Protein AF-A0AAV8ZN67-F1 (afdb_monomer_lite)

Radius of gyration: 21.42 Å; chains: 1; bounding box: 35×60×56 Å

InterPro domains:
  IPR011335 Restriction endonuclease type II-like [SSF52980] (14-89)
  IPR011604 PD-(D/E)XK endonuclease-like domain superfamily [G3DSA:3.90.320.10] (1-101)
  IPR019080 YqaJ viral recombinase [PF09588] (22-91)

Structure (mmCIF, N/CA/C/O backbone):
data_AF-A0AAV8ZN67-F1
#
_entry.id   AF-A0AAV8ZN67-F1
#
loop_
_atom_site.group_PDB
_atom_site.id
_atom_site.type_symbol
_atom_site.label_atom_id
_atom_site.label_alt_id
_atom_site.label_comp_id
_atom_site.label_asym_id
_atom_site.label_entity_id
_atom_site.label_seq_id
_atom_site.pdbx_PDB_ins_code
_atom_site.Cartn_x
_atom_site.Cartn_y
_atom_site.Cartn_z
_atom_site.occupancy
_atom_site.B_iso_or_equiv
_atom_site.auth_seq_id
_atom_site.auth_comp_id
_atom_site.auth_asym_id
_atom_site.auth_atom_id
_atom_site.pdbx_PDB_model_num
ATOM 1 N N . MET A 1 1 ? 12.872 -39.852 -42.719 1.00 39.50 1 MET A N 1
ATOM 2 C CA . MET A 1 1 ? 12.137 -38.671 -42.219 1.00 39.50 1 MET A CA 1
ATOM 3 C C . MET A 1 1 ? 12.391 -38.577 -40.727 1.00 39.50 1 MET A C 1
ATOM 5 O O . MET A 1 1 ? 11.865 -39.378 -39.969 1.00 39.50 1 MET A O 1
ATOM 9 N N . THR A 1 2 ? 13.321 -37.718 -40.325 1.00 38.44 2 THR A N 1
ATOM 10 C CA . THR A 1 2 ? 13.743 -37.551 -38.933 1.00 38.44 2 THR A CA 1
ATOM 11 C C . THR A 1 2 ? 12.796 -36.576 -38.234 1.00 38.44 2 THR A C 1
ATOM 13 O O . THR A 1 2 ? 12.615 -35.449 -38.687 1.00 38.44 2 THR A O 1
ATOM 16 N N . ASN A 1 3 ? 12.159 -37.036 -37.152 1.00 45.09 3 ASN A N 1
ATOM 17 C CA . ASN A 1 3 ? 11.260 -36.249 -36.307 1.00 45.09 3 ASN A CA 1
ATOM 18 C C . ASN A 1 3 ? 11.986 -35.011 -35.758 1.00 45.09 3 ASN A C 1
ATOM 20 O O . ASN A 1 3 ? 12.746 -35.098 -34.797 1.00 45.09 3 ASN A O 1
ATOM 24 N N . SER A 1 4 ? 11.731 -33.849 -36.357 1.00 42.38 4 SER A N 1
ATOM 25 C CA . SER A 1 4 ? 12.296 -32.555 -35.958 1.00 42.38 4 SER A CA 1
ATOM 26 C C . SER A 1 4 ? 11.421 -31.843 -34.914 1.00 42.38 4 SER A C 1
ATOM 28 O O . SER A 1 4 ? 11.168 -30.647 -35.029 1.00 42.38 4 SER A O 1
ATOM 30 N N . ALA A 1 5 ? 10.921 -32.574 -33.913 1.00 47.16 5 ALA A N 1
ATOM 31 C CA . ALA A 1 5 ? 10.054 -32.020 -32.862 1.00 47.16 5 ALA A CA 1
ATOM 32 C C . ALA A 1 5 ? 10.596 -32.221 -31.432 1.00 47.16 5 ALA A C 1
ATOM 34 O O . ALA A 1 5 ? 10.021 -31.716 -30.475 1.00 47.16 5 ALA A O 1
ATOM 35 N N . THR A 1 6 ? 11.724 -32.914 -31.261 1.00 48.31 6 THR A N 1
ATOM 36 C CA . THR A 1 6 ? 12.231 -33.350 -29.945 1.00 48.31 6 THR A CA 1
ATOM 37 C C . THR A 1 6 ? 13.218 -32.388 -29.272 1.00 48.31 6 THR A C 1
ATOM 39 O O . THR A 1 6 ? 13.779 -32.727 -28.237 1.00 48.31 6 THR A O 1
ATOM 42 N N . ARG A 1 7 ? 13.448 -31.184 -29.821 1.00 47.03 7 ARG A N 1
ATOM 43 C CA . ARG A 1 7 ? 14.350 -30.165 -29.231 1.00 47.03 7 ARG A CA 1
ATOM 44 C C . ARG A 1 7 ? 13.626 -28.879 -28.813 1.00 47.03 7 ARG A C 1
ATOM 46 O O . ARG A 1 7 ? 14.209 -27.802 -28.887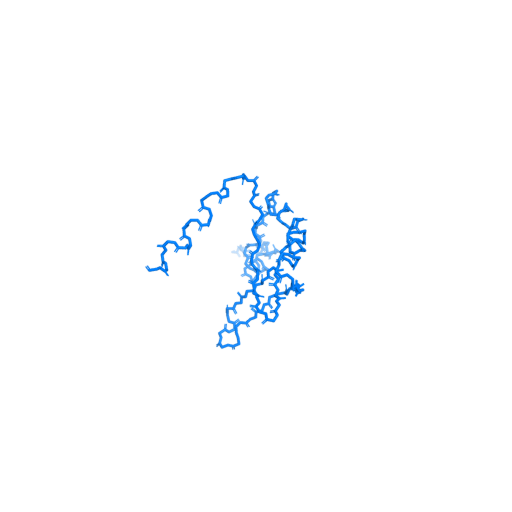 1.00 47.03 7 ARG A O 1
ATOM 53 N N . CYS A 1 8 ? 12.366 -28.967 -28.387 1.00 51.84 8 CYS A N 1
ATOM 54 C CA . CYS A 1 8 ? 11.712 -27.839 -27.725 1.00 51.84 8 CYS A CA 1
ATOM 55 C C . CYS A 1 8 ? 12.029 -27.901 -26.224 1.00 51.84 8 CYS A C 1
ATOM 57 O O . CYS A 1 8 ? 11.512 -28.759 -25.515 1.00 51.84 8 CYS A O 1
ATOM 59 N N . SER A 1 9 ? 12.918 -27.024 -25.752 1.00 57.47 9 SER A N 1
ATOM 60 C CA . SER A 1 9 ? 13.121 -26.802 -24.318 1.00 57.47 9 SER A CA 1
ATOM 61 C C . SER A 1 9 ? 11.911 -26.037 -23.789 1.00 57.47 9 SER A C 1
ATOM 63 O O . SER A 1 9 ? 11.865 -24.814 -23.868 1.00 57.47 9 SER A O 1
ATOM 65 N N . THR A 1 10 ? 10.898 -26.758 -23.314 1.00 56.22 10 THR A N 1
ATOM 66 C CA . THR A 1 10 ? 9.662 -26.191 -22.747 1.00 56.22 10 THR A CA 1
ATOM 67 C C . THR A 1 10 ? 9.809 -25.765 -21.285 1.00 56.22 10 THR A C 1
ATOM 69 O O . THR A 1 10 ? 8.813 -25.454 -20.631 1.00 56.22 10 THR A O 1
ATOM 72 N N . GLU A 1 11 ? 11.023 -25.771 -20.735 1.00 57.88 11 GLU A N 1
ATOM 73 C CA . GLU A 1 11 ? 11.240 -25.328 -19.362 1.00 57.88 11 GLU A CA 1
ATOM 74 C C . GLU A 1 11 ? 10.964 -23.826 -19.253 1.00 57.88 11 GLU A C 1
ATOM 76 O O . GLU A 1 11 ? 11.615 -23.006 -19.891 1.00 57.88 11 GLU A O 1
ATOM 81 N N . GLY A 1 12 ? 9.939 -23.475 -18.478 1.00 63.00 12 GLY A N 1
ATOM 82 C CA . GLY A 1 12 ? 9.547 -22.092 -18.210 1.00 63.00 12 GLY A CA 1
ATOM 83 C C . GLY A 1 12 ? 8.418 -21.555 -19.090 1.00 63.00 12 GLY A C 1
ATOM 84 O O . GLY A 1 12 ? 7.579 -20.835 -18.568 1.00 63.00 12 GLY A O 1
ATOM 85 N N . VAL A 1 13 ? 8.286 -21.961 -20.360 1.00 70.94 13 VAL A N 1
ATOM 86 C CA . VAL A 1 13 ? 7.321 -21.323 -21.292 1.00 70.94 13 VAL A CA 1
ATOM 87 C C . VAL A 1 13 ? 5.853 -21.513 -20.899 1.00 70.94 13 VAL A C 1
ATOM 89 O O . VAL A 1 13 ? 5.056 -20.585 -21.021 1.00 70.94 13 VAL A O 1
ATOM 92 N N . LEU A 1 14 ? 5.477 -22.694 -20.392 1.00 72.81 14 LEU A N 1
ATOM 93 C CA . LEU A 1 14 ? 4.112 -22.944 -19.912 1.00 72.81 14 LEU A CA 1
ATOM 94 C C . LEU A 1 14 ? 3.837 -22.167 -18.621 1.00 72.81 14 LEU A C 1
ATOM 96 O O . LEU A 1 14 ? 2.761 -21.605 -18.453 1.00 72.81 14 LEU A O 1
ATOM 100 N N . VAL A 1 15 ? 4.829 -22.109 -17.732 1.00 71.75 15 VAL A N 1
ATOM 101 C CA . VAL A 1 15 ? 4.754 -21.369 -16.470 1.00 71.75 15 VAL A CA 1
ATOM 102 C C . VAL A 1 15 ? 4.606 -19.873 -16.763 1.00 71.75 15 VAL A C 1
ATOM 104 O O . VAL A 1 15 ? 3.659 -19.260 -16.291 1.00 71.75 15 VAL A O 1
ATOM 107 N N . GLU A 1 16 ? 5.441 -19.296 -17.623 1.00 72.25 16 GLU A N 1
ATOM 108 C CA . GLU A 1 16 ? 5.346 -17.894 -18.055 1.00 72.25 16 GLU A CA 1
ATOM 109 C C . GLU A 1 16 ? 4.039 -17.587 -18.799 1.00 72.25 16 GLU A C 1
ATOM 111 O O . GLU A 1 16 ? 3.480 -16.505 -18.642 1.00 72.25 16 GLU A O 1
ATOM 116 N N . SER A 1 17 ? 3.506 -18.537 -19.574 1.00 72.56 17 SER A N 1
ATOM 117 C CA . SER A 1 17 ? 2.215 -18.369 -20.260 1.00 72.56 17 SER A CA 1
ATOM 118 C C . SER A 1 17 ? 1.028 -18.382 -19.290 1.00 72.56 17 SER A C 1
ATOM 120 O O . SER A 1 17 ? 0.067 -17.644 -19.491 1.00 72.56 17 SER A O 1
ATOM 122 N N . ILE A 1 18 ? 1.087 -19.205 -18.236 1.00 74.88 18 ILE A N 1
ATOM 123 C CA . ILE A 1 18 ? 0.024 -19.327 -17.224 1.00 74.88 18 ILE A CA 1
ATOM 124 C C . ILE A 1 18 ? 0.085 -18.179 -16.211 1.00 74.88 18 ILE A C 1
ATOM 126 O O . ILE A 1 18 ? -0.947 -17.608 -15.865 1.00 74.88 18 ILE A O 1
ATOM 130 N N . PHE A 1 19 ? 1.278 -17.835 -15.728 1.00 71.19 19 PHE A N 1
ATOM 131 C CA . PHE A 1 19 ? 1.474 -16.787 -14.723 1.00 71.19 19 PHE A CA 1
ATOM 132 C C . PHE A 1 19 ? 1.601 -15.380 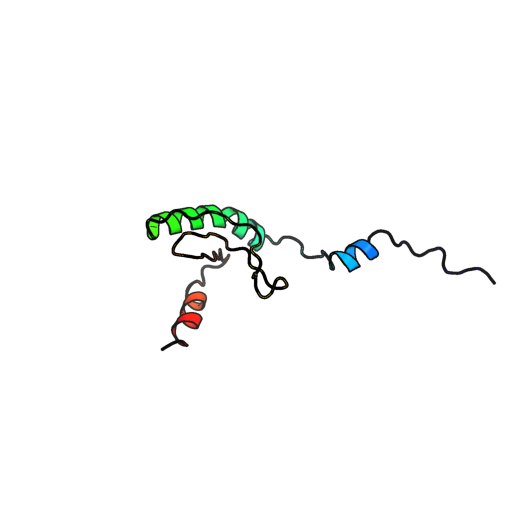-15.335 1.00 71.19 19 PHE A C 1
ATOM 134 O O . PHE A 1 19 ? 1.590 -14.394 -14.599 1.00 71.19 19 PHE A O 1
ATOM 141 N N . GLY A 1 20 ? 1.671 -15.283 -16.668 1.00 67.31 20 GLY A N 1
ATOM 142 C CA . GLY A 1 20 ? 1.979 -14.056 -17.400 1.00 67.31 20 GLY A CA 1
ATOM 143 C C . GLY A 1 20 ? 3.483 -13.766 -17.396 1.00 67.31 20 GLY A C 1
ATOM 144 O O . GLY A 1 20 ? 4.186 -14.124 -16.454 1.00 67.31 20 GLY A O 1
ATOM 145 N N . ALA A 1 21 ? 3.992 -13.116 -18.450 1.00 58.69 21 ALA A N 1
ATOM 146 C CA . ALA A 1 21 ? 5.409 -12.774 -18.578 1.00 58.69 21 ALA A CA 1
ATOM 147 C C . ALA A 1 21 ? 5.892 -11.986 -17.342 1.00 58.69 21 ALA A C 1
ATOM 149 O O . ALA A 1 21 ? 5.593 -10.804 -17.172 1.00 58.69 21 ALA A O 1
ATOM 150 N N . THR A 1 22 ? 6.649 -12.645 -16.467 1.00 59.31 22 THR A N 1
ATOM 151 C CA . THR A 1 22 ? 7.082 -12.157 -15.146 1.00 59.31 22 THR A CA 1
ATOM 152 C C . THR A 1 22 ? 8.204 -11.112 -15.210 1.00 59.31 22 THR A C 1
ATOM 154 O O . THR A 1 22 ? 8.942 -10.920 -14.247 1.00 59.31 22 THR A O 1
ATOM 157 N N . SER A 1 23 ? 8.383 -10.410 -16.330 1.00 61.91 23 SER A N 1
ATOM 158 C CA . SER A 1 23 ? 9.599 -9.636 -16.610 1.00 61.91 23 SER A CA 1
ATOM 159 C C . SER A 1 23 ? 9.639 -8.233 -15.982 1.00 61.91 23 SER A C 1
ATOM 161 O O . SER A 1 23 ? 10.326 -7.349 -16.497 1.00 61.91 23 SER A O 1
ATOM 163 N N . MET A 1 24 ? 8.919 -7.980 -14.886 1.00 67.75 24 MET A N 1
ATOM 164 C CA . MET A 1 24 ? 9.017 -6.697 -14.183 1.00 67.75 24 MET A CA 1
ATOM 165 C C . MET A 1 24 ? 10.126 -6.750 -13.134 1.00 67.75 24 MET A C 1
ATOM 167 O O . MET A 1 24 ? 9.917 -7.151 -11.992 1.00 67.75 24 MET A O 1
ATOM 171 N N . THR A 1 25 ? 11.323 -6.312 -13.518 1.00 80.81 25 THR A N 1
ATOM 172 C CA . THR A 1 25 ? 12.428 -6.119 -12.572 1.00 80.81 25 THR A CA 1
ATOM 173 C C . THR A 1 25 ? 12.111 -4.974 -11.613 1.00 80.81 25 THR A C 1
ATOM 175 O O . THR A 1 25 ? 11.766 -3.873 -12.053 1.00 80.81 25 THR A O 1
ATOM 178 N N . GLU A 1 26 ? 12.269 -5.205 -10.308 1.00 86.19 26 GLU A N 1
ATOM 179 C CA . GLU A 1 26 ? 12.107 -4.165 -9.290 1.00 86.19 26 GLU A CA 1
ATOM 180 C C . GLU A 1 26 ? 13.023 -2.967 -9.587 1.00 86.19 26 GLU A C 1
ATOM 182 O O . GLU A 1 26 ? 14.244 -3.096 -9.691 1.00 86.19 26 GLU A O 1
ATOM 187 N N . THR A 1 27 ? 12.437 -1.775 -9.695 1.00 92.50 27 THR A N 1
ATOM 188 C CA . THR A 1 27 ? 13.204 -0.536 -9.872 1.00 92.50 27 THR A CA 1
ATOM 189 C C . THR A 1 27 ? 13.593 0.078 -8.525 1.00 92.50 27 THR A C 1
ATOM 191 O O . THR A 1 27 ? 12.940 -0.132 -7.500 1.00 92.50 27 THR A O 1
ATOM 194 N N . SER A 1 28 ? 14.615 0.938 -8.517 1.00 93.31 28 SER A N 1
ATOM 195 C CA . SER A 1 28 ? 15.007 1.698 -7.319 1.00 93.31 28 SER A CA 1
ATOM 196 C C . SER A 1 28 ? 13.870 2.567 -6.757 1.00 93.31 28 SER A C 1
ATOM 198 O O . SER A 1 28 ? 13.760 2.741 -5.542 1.00 93.31 28 SER A O 1
ATOM 200 N N . ALA A 1 29 ? 12.988 3.076 -7.625 1.00 91.81 29 ALA A N 1
ATOM 201 C CA . ALA A 1 29 ? 11.803 3.830 -7.229 1.00 91.81 29 ALA A CA 1
ATOM 202 C C . ALA A 1 29 ? 10.780 2.954 -6.488 1.00 91.81 29 ALA A C 1
ATOM 204 O O . ALA A 1 29 ? 10.249 3.391 -5.466 1.00 91.81 29 ALA A O 1
ATOM 205 N N . MET A 1 30 ? 10.549 1.723 -6.959 1.00 93.31 30 MET A N 1
ATOM 206 C CA . MET A 1 30 ? 9.651 0.754 -6.315 1.00 93.31 30 MET A CA 1
ATOM 207 C C . MET A 1 30 ? 10.174 0.349 -4.938 1.00 93.31 30 MET A C 1
ATOM 209 O O . MET A 1 30 ? 9.459 0.505 -3.950 1.00 93.31 30 MET A O 1
ATOM 213 N N . ARG A 1 31 ? 11.453 -0.045 -4.849 1.00 94.38 31 ARG A N 1
ATOM 214 C CA . ARG A 1 31 ? 12.099 -0.396 -3.573 1.00 94.38 31 ARG A CA 1
ATOM 215 C C . ARG A 1 31 ? 12.011 0.746 -2.564 1.00 94.38 31 ARG A C 1
ATOM 217 O O . ARG A 1 31 ? 11.692 0.541 -1.394 1.00 94.38 31 ARG A O 1
ATOM 224 N N . ARG A 1 32 ? 12.261 1.980 -3.013 1.00 95.00 32 ARG A N 1
ATOM 225 C CA . ARG A 1 32 ? 12.105 3.168 -2.166 1.00 95.00 32 ARG A CA 1
ATOM 226 C C . ARG A 1 32 ? 10.655 3.365 -1.720 1.00 95.00 32 ARG A C 1
ATOM 228 O O . ARG A 1 32 ? 10.448 3.735 -0.568 1.00 95.00 32 ARG A O 1
ATOM 235 N N . GLY A 1 33 ? 9.685 3.162 -2.611 1.00 94.94 33 GLY A N 1
ATOM 236 C CA . GLY A 1 33 ? 8.260 3.216 -2.283 1.00 94.94 33 GLY A CA 1
ATOM 237 C C . GLY A 1 33 ? 7.913 2.269 -1.142 1.00 94.94 33 GLY A C 1
ATOM 238 O O . GLY A 1 33 ? 7.482 2.738 -0.092 1.00 94.94 33 GLY A O 1
ATOM 239 N N . LEU A 1 34 ? 8.257 0.989 -1.299 1.00 93.94 34 LEU A N 1
ATOM 240 C CA . LEU A 1 34 ? 8.042 -0.057 -0.294 1.00 93.94 34 LEU A CA 1
ATOM 241 C C . LEU A 1 34 ? 8.646 0.307 1.074 1.00 93.94 34 LEU A C 1
ATOM 243 O O . LEU A 1 34 ? 7.989 0.185 2.104 1.00 93.94 34 LEU A O 1
ATOM 247 N N . MET A 1 35 ? 9.880 0.827 1.105 1.00 94.81 35 MET A N 1
ATOM 248 C CA . MET A 1 35 ? 10.535 1.229 2.361 1.00 94.81 35 MET A CA 1
ATOM 249 C C . MET A 1 35 ? 9.871 2.426 3.062 1.00 94.81 35 MET A C 1
ATOM 251 O O . MET A 1 35 ? 10.010 2.591 4.279 1.00 94.81 35 MET A O 1
ATOM 255 N N . LEU A 1 36 ? 9.229 3.322 2.308 1.00 95.88 36 LEU A N 1
ATOM 256 C CA . LEU A 1 36 ? 8.667 4.567 2.840 1.00 95.88 36 LEU A CA 1
ATOM 257 C C . LEU A 1 36 ? 7.179 4.472 3.152 1.00 95.88 36 LEU A C 1
ATOM 259 O O . LEU A 1 36 ? 6.715 5.203 4.029 1.00 95.88 36 LEU A O 1
ATOM 263 N N . GLU A 1 37 ? 6.456 3.588 2.478 1.00 95.25 37 GLU A N 1
ATOM 264 C CA . GLU A 1 37 ? 5.009 3.434 2.590 1.00 95.25 37 GLU A CA 1
ATOM 265 C C . GLU A 1 37 ? 4.556 3.289 4.045 1.00 95.25 37 GLU A C 1
ATOM 267 O O . GLU A 1 37 ? 3.717 4.054 4.516 1.00 95.25 37 GLU A O 1
ATOM 272 N N . GLU A 1 38 ? 5.207 2.417 4.820 1.00 93.75 38 GLU A N 1
ATOM 273 C CA . GLU A 1 38 ? 4.853 2.215 6.227 1.00 93.75 38 GLU A CA 1
ATOM 274 C C . GLU A 1 38 ? 5.062 3.472 7.085 1.00 93.75 38 GLU A C 1
ATOM 276 O O . GLU A 1 38 ? 4.267 3.776 7.982 1.00 93.75 38 GLU A O 1
ATOM 281 N N . LYS A 1 39 ? 6.129 4.230 6.813 1.00 95.50 39 LYS A N 1
ATOM 282 C CA . LYS A 1 39 ? 6.404 5.485 7.525 1.00 95.50 39 LYS A CA 1
ATOM 283 C C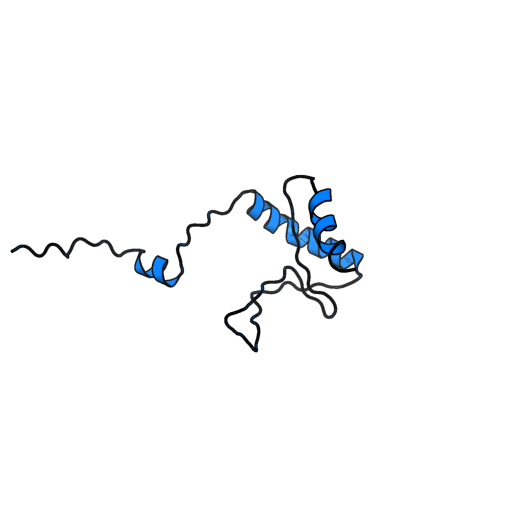 . LYS A 1 39 ? 5.339 6.525 7.190 1.00 95.50 39 LYS A C 1
ATOM 285 O O . LYS A 1 39 ? 4.854 7.208 8.092 1.00 95.50 39 LYS A O 1
ATOM 290 N N . VAL A 1 40 ? 4.951 6.623 5.918 1.00 95.88 40 VAL A N 1
ATOM 291 C CA . VAL A 1 40 ? 3.894 7.536 5.470 1.00 95.88 40 VAL A CA 1
ATOM 292 C C . VAL A 1 40 ? 2.549 7.139 6.072 1.00 95.88 40 VAL A C 1
ATOM 294 O O . VAL A 1 40 ? 1.866 8.009 6.607 1.00 95.88 40 VAL A O 1
ATOM 297 N N . LEU A 1 41 ? 2.202 5.850 6.092 1.00 95.31 41 LEU A N 1
ATOM 298 C CA . LEU A 1 41 ? 0.939 5.370 6.656 1.00 95.31 41 LEU A CA 1
ATOM 299 C C . LEU A 1 41 ? 0.807 5.730 8.143 1.00 95.31 41 LEU A C 1
ATOM 301 O O . LEU A 1 41 ? -0.240 6.206 8.578 1.00 95.31 41 LEU A O 1
ATOM 305 N N . LYS A 1 42 ? 1.896 5.601 8.913 1.00 95.25 42 LYS A N 1
ATOM 306 C CA . LYS A 1 42 ? 1.954 6.035 10.322 1.00 95.25 42 LYS A CA 1
ATOM 307 C C . LYS A 1 42 ? 1.741 7.546 10.475 1.00 95.25 42 LYS A C 1
ATOM 309 O O . LYS A 1 42 ? 1.035 7.974 11.387 1.00 95.25 42 LYS A O 1
ATOM 314 N N . ILE A 1 43 ? 2.333 8.361 9.600 1.00 96.56 43 ILE A N 1
ATOM 315 C CA . ILE A 1 43 ? 2.163 9.826 9.612 1.00 96.56 43 ILE A CA 1
ATOM 316 C C . ILE A 1 43 ? 0.719 10.209 9.263 1.00 96.56 43 ILE A C 1
ATOM 318 O O . ILE A 1 43 ? 0.126 11.043 9.947 1.00 96.56 43 ILE A O 1
ATOM 322 N N . VAL A 1 44 ? 0.140 9.582 8.237 1.00 94.69 44 VAL A N 1
ATOM 323 C CA . VAL A 1 44 ? -1.260 9.784 7.837 1.00 94.69 44 VAL A CA 1
ATOM 324 C C . VAL A 1 44 ? -2.197 9.378 8.976 1.00 94.69 44 VAL A C 1
ATOM 326 O O . VAL A 1 44 ? -3.077 10.155 9.335 1.00 94.69 44 VAL A O 1
ATOM 329 N N . GLY A 1 45 ? -1.958 8.234 9.623 1.00 95.62 45 GLY A N 1
ATOM 330 C CA . GLY A 1 45 ? -2.733 7.793 10.786 1.00 95.62 45 GLY A CA 1
ATOM 331 C C . GLY A 1 45 ? -2.757 8.820 11.916 1.00 95.62 45 GLY A C 1
ATOM 332 O O . GLY A 1 45 ? -3.826 9.185 12.400 1.00 95.62 45 GLY A O 1
ATOM 333 N N . LYS A 1 46 ? -1.593 9.382 12.267 1.00 96.19 46 LYS A N 1
ATOM 334 C CA . LYS A 1 46 ? -1.504 10.471 13.256 1.00 96.19 46 LYS A CA 1
ATOM 335 C C . LYS A 1 46 ? -2.263 11.723 12.809 1.00 96.19 46 LYS A C 1
ATOM 337 O O . LYS A 1 46 ? -2.995 12.301 13.604 1.00 96.19 46 LYS A O 1
ATOM 342 N N . LYS A 1 47 ? -2.117 12.130 11.543 1.00 95.19 47 LYS A N 1
ATOM 343 C CA . LYS A 1 47 ? -2.761 13.337 10.995 1.00 95.19 47 LYS A CA 1
ATOM 344 C C . LYS A 1 47 ? -4.290 13.265 11.033 1.00 95.19 47 LYS A C 1
ATOM 346 O O . LYS A 1 47 ? -4.929 14.275 11.303 1.00 95.19 47 LYS A O 1
ATOM 351 N N . TYR A 1 48 ? -4.862 12.097 10.756 1.00 93.19 48 TYR A N 1
ATOM 352 C CA . TYR A 1 48 ? -6.314 11.891 10.726 1.00 93.19 48 TYR A CA 1
ATOM 353 C C . TYR A 1 48 ? -6.855 11.246 12.008 1.00 93.19 48 TYR A C 1
ATOM 355 O O . TYR A 1 48 ? -8.002 10.800 12.021 1.00 93.19 48 TYR A O 1
ATOM 363 N N . ASN A 1 49 ? -6.035 11.170 13.065 1.00 95.12 49 ASN A N 1
ATOM 364 C CA . ASN A 1 49 ? -6.349 10.499 14.328 1.00 95.12 49 ASN A CA 1
ATOM 365 C C . ASN A 1 49 ? -7.052 9.143 14.117 1.00 95.12 49 ASN A C 1
ATOM 367 O O . ASN A 1 49 ? -8.109 8.866 14.679 1.00 95.12 49 ASN A O 1
ATOM 371 N N . THR A 1 50 ? -6.504 8.338 13.207 1.00 95.38 50 THR A N 1
ATOM 372 C CA . THR A 1 50 ? -7.104 7.088 12.735 1.00 95.38 50 THR A CA 1
ATOM 373 C C . THR A 1 50 ? -6.044 5.998 12.687 1.00 95.38 50 THR A C 1
ATOM 375 O O . THR A 1 50 ? -4.910 6.225 12.260 1.00 95.38 50 THR A O 1
ATOM 378 N N . MET A 1 51 ? -6.420 4.787 13.090 1.00 95.31 51 MET A N 1
ATOM 379 C CA . MET A 1 51 ? -5.579 3.607 12.928 1.00 95.31 51 MET A CA 1
ATOM 380 C C . MET A 1 51 ? -5.864 2.947 11.577 1.00 95.31 51 MET A C 1
ATOM 382 O O . MET A 1 51 ? -6.984 2.511 11.314 1.00 95.31 51 MET A O 1
ATOM 386 N N . PHE A 1 52 ? -4.837 2.854 10.735 1.00 96.56 52 PHE A N 1
ATOM 387 C CA . PHE A 1 52 ? -4.900 2.148 9.459 1.00 96.56 52 PHE A CA 1
ATOM 388 C C . PHE A 1 52 ? -4.348 0.731 9.595 1.00 96.56 52 PHE A C 1
ATOM 390 O O . PHE A 1 52 ? -3.287 0.524 10.186 1.00 96.56 52 PHE A O 1
ATOM 397 N N . LYS A 1 53 ? -5.056 -0.237 9.017 1.00 95.38 53 LYS A N 1
ATOM 398 C CA . LYS A 1 53 ? -4.609 -1.623 8.863 1.00 95.38 53 LYS A CA 1
ATOM 399 C C . LYS A 1 53 ? -4.069 -1.815 7.448 1.00 95.38 53 LYS A C 1
ATOM 401 O O . LYS A 1 53 ? -4.656 -1.296 6.502 1.00 95.38 53 LYS A O 1
ATOM 406 N N . LYS A 1 54 ? -2.973 -2.565 7.307 1.00 93.44 54 LYS A N 1
ATOM 407 C CA . LYS A 1 54 ? -2.518 -3.047 5.995 1.00 93.44 54 LYS A CA 1
ATOM 408 C C . LYS A 1 54 ? -3.506 -4.099 5.477 1.00 93.44 54 LYS A C 1
ATOM 410 O O . LYS A 1 54 ? -4.093 -4.832 6.276 1.00 93.44 54 LYS A O 1
ATOM 415 N N . SER A 1 55 ? -3.658 -4.184 4.162 1.00 91.25 55 SER A N 1
ATOM 416 C CA . SER A 1 55 ? -4.480 -5.193 3.487 1.00 91.25 55 SER A CA 1
ATOM 417 C C . SER A 1 55 ? -3.690 -5.924 2.406 1.00 91.25 55 SER A C 1
ATOM 419 O O . SER A 1 55 ? -2.712 -5.401 1.883 1.00 91.25 55 SER A O 1
ATOM 421 N N . GLY A 1 56 ? -4.121 -7.145 2.087 1.00 93.44 56 GLY A N 1
ATOM 422 C CA . GLY A 1 56 ? -3.726 -7.826 0.854 1.00 93.44 56 GLY A CA 1
ATOM 423 C C . GLY A 1 56 ? -4.639 -7.432 -0.309 1.00 93.44 56 GLY A C 1
ATOM 424 O O . GLY A 1 56 ? -5.289 -6.387 -0.274 1.00 93.44 56 GLY A O 1
ATOM 425 N N . LEU A 1 57 ? -4.738 -8.307 -1.309 1.00 95.88 57 LEU A N 1
ATOM 426 C CA . LEU A 1 57 ? -5.697 -8.150 -2.398 1.00 95.88 57 LEU A CA 1
ATOM 427 C C . LEU A 1 57 ? -7.132 -8.325 -1.881 1.00 95.88 57 LEU A C 1
ATOM 429 O O . LEU A 1 57 ? -7.483 -9.363 -1.319 1.00 95.88 57 LEU A O 1
ATOM 433 N N . ILE A 1 58 ? -7.966 -7.316 -2.105 1.00 95.19 58 ILE A N 1
ATOM 434 C CA . ILE A 1 58 ? -9.401 -7.328 -1.823 1.00 95.19 58 ILE A CA 1
ATOM 435 C C . ILE A 1 58 ? -10.135 -7.417 -3.158 1.00 95.19 58 ILE A C 1
ATOM 437 O O . ILE A 1 58 ? -9.969 -6.554 -4.019 1.00 95.19 58 ILE A O 1
ATOM 441 N N . LEU A 1 59 ? -10.958 -8.451 -3.324 1.00 96.88 59 LEU A N 1
ATOM 442 C CA . LEU A 1 59 ? -11.761 -8.653 -4.530 1.00 96.88 59 LEU A CA 1
ATOM 443 C C . LEU A 1 59 ? -13.101 -7.917 -4.436 1.00 96.88 59 LEU A C 1
ATOM 445 O O . LEU A 1 59 ? -13.723 -7.853 -3.371 1.00 96.88 59 LEU A O 1
ATOM 449 N N . CYS A 1 60 ? -13.577 -7.404 -5.568 1.00 95.69 6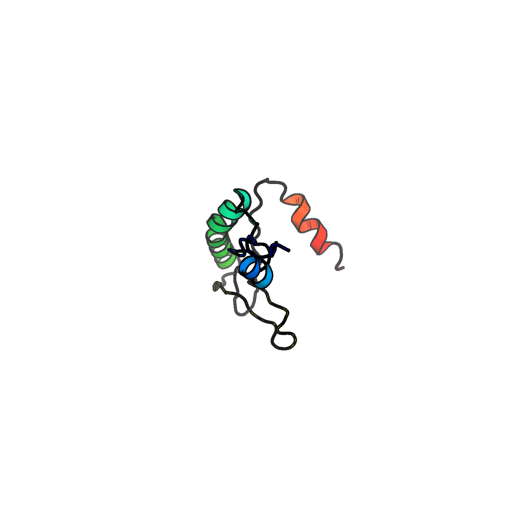0 CYS A N 1
ATOM 450 C CA . CYS A 1 60 ? -14.951 -6.939 -5.692 1.00 95.69 60 CYS A CA 1
ATOM 451 C C . CYS A 1 60 ? -15.882 -8.157 -5.683 1.00 95.69 60 CYS A C 1
ATOM 453 O O . CYS A 1 60 ? -15.796 -9.012 -6.559 1.00 95.69 60 CYS A O 1
ATOM 455 N N . LYS A 1 61 ? -16.784 -8.248 -4.699 1.00 95.38 61 LYS A N 1
ATOM 456 C CA . LYS A 1 61 ? -17.683 -9.409 -4.565 1.00 95.38 61 LYS A CA 1
ATOM 457 C C . LYS A 1 61 ? -18.585 -9.607 -5.784 1.00 95.38 61 LYS A C 1
ATOM 459 O O . LYS A 1 61 ? -18.873 -10.738 -6.147 1.00 95.38 61 LYS A O 1
ATOM 464 N N . GLU A 1 62 ? -19.026 -8.505 -6.380 1.00 97.50 62 GLU A N 1
ATOM 465 C CA . GLU A 1 62 ? -19.962 -8.495 -7.507 1.00 97.50 62 GLU A CA 1
ATOM 466 C C . GLU A 1 62 ? -19.255 -8.787 -8.839 1.00 97.50 62 GLU A C 1
ATOM 468 O O . GLU A 1 62 ? -19.814 -9.443 -9.712 1.00 97.50 62 GLU A O 1
ATOM 473 N N . TYR A 1 63 ? -17.982 -8.389 -8.951 1.00 95.94 63 TYR A N 1
ATOM 474 C CA . TYR A 1 63 ? -17.131 -8.641 -10.113 1.00 95.94 63 TYR A CA 1
ATOM 475 C C . TYR A 1 63 ? -15.765 -9.182 -9.663 1.00 95.94 63 TYR A C 1
ATOM 477 O O . TYR A 1 63 ? -14.800 -8.418 -9.613 1.00 95.94 63 TYR A O 1
ATOM 485 N N . PRO A 1 64 ? -15.638 -10.488 -9.352 1.00 93.12 64 PRO A N 1
ATOM 486 C CA . PRO A 1 64 ? -14.421 -11.057 -8.753 1.00 93.12 64 PRO A CA 1
ATOM 4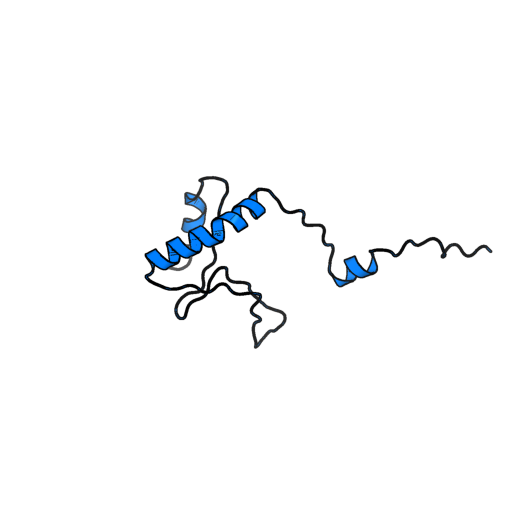87 C C . PRO A 1 64 ? -13.155 -10.952 -9.612 1.00 93.12 64 PRO A C 1
ATOM 489 O O . PRO A 1 64 ? -12.051 -11.120 -9.105 1.00 93.12 64 PRO A O 1
ATOM 492 N N . VAL A 1 65 ? -13.310 -10.653 -10.906 1.00 95.00 65 VAL A N 1
ATOM 493 C CA . VAL A 1 65 ? -12.205 -10.328 -11.823 1.00 95.00 65 VAL A CA 1
ATOM 494 C C . VAL A 1 65 ? -11.536 -8.986 -11.501 1.00 95.00 65 VAL A C 1
ATOM 496 O O . VAL A 1 65 ? -10.450 -8.705 -11.998 1.00 95.00 65 VAL A O 1
ATOM 499 N N . LEU A 1 66 ? -12.176 -8.151 -10.677 1.00 95.94 66 LEU A N 1
ATOM 500 C CA . LEU A 1 66 ? -11.658 -6.875 -10.206 1.00 95.94 66 LEU A CA 1
ATOM 501 C C . LEU A 1 66 ? -11.204 -6.997 -8.751 1.00 95.94 66 LEU A C 1
ATOM 503 O O . LEU A 1 66 ? -11.898 -7.558 -7.900 1.00 95.94 66 LEU A O 1
ATOM 507 N N . GLY A 1 67 ? -10.068 -6.383 -8.443 1.00 95.31 67 GLY A N 1
ATOM 508 C CA . GLY A 1 67 ? -9.569 -6.274 -7.082 1.00 95.31 67 GLY A CA 1
ATOM 509 C C . GLY A 1 67 ? -8.637 -5.085 -6.907 1.00 95.31 67 GLY A C 1
ATOM 510 O O . GLY A 1 67 ? -8.164 -4.493 -7.877 1.00 95.31 67 GLY A O 1
ATOM 511 N N . ALA A 1 68 ? -8.391 -4.731 -5.653 1.00 95.44 68 ALA A N 1
ATOM 512 C CA . ALA A 1 68 ? -7.453 -3.687 -5.272 1.00 95.44 68 ALA A CA 1
ATOM 513 C C . ALA A 1 68 ? -6.673 -4.114 -4.029 1.00 95.44 68 ALA A C 1
ATOM 515 O O . ALA A 1 68 ? -7.191 -4.847 -3.188 1.00 95.44 68 ALA A O 1
ATOM 516 N N . SER A 1 69 ? -5.455 -3.603 -3.891 1.00 96.00 69 SER A N 1
ATOM 517 C CA . SER A 1 69 ? -4.624 -3.785 -2.700 1.00 96.00 69 SER A CA 1
ATOM 518 C C . SER A 1 69 ? -4.355 -2.415 -2.084 1.00 96.00 69 SER A C 1
ATOM 520 O O . SER A 1 69 ? -3.348 -1.804 -2.427 1.00 96.00 69 SER A O 1
ATOM 522 N N . PRO A 1 70 ? -5.262 -1.878 -1.247 1.00 96.44 70 PRO A N 1
ATOM 523 C CA . PRO A 1 70 ? -5.030 -0.596 -0.595 1.00 96.44 70 PRO A CA 1
ATOM 524 C C . PRO A 1 70 ? -3.793 -0.629 0.304 1.00 96.44 70 PRO A C 1
ATOM 526 O O . PRO A 1 70 ? -3.597 -1.594 1.050 1.00 96.44 70 PRO A O 1
ATOM 529 N N . ASP A 1 71 ? -3.037 0.468 0.320 1.00 96.38 71 ASP A N 1
ATOM 530 C CA . ASP A 1 71 ? -1.870 0.618 1.202 1.00 96.38 71 ASP A CA 1
ATOM 531 C C . ASP A 1 71 ? -2.288 0.730 2.678 1.00 96.38 71 ASP A C 1
ATOM 533 O O . ASP A 1 71 ? -1.550 0.367 3.599 1.00 96.38 71 ASP A O 1
ATOM 537 N N . GLY A 1 72 ? -3.511 1.205 2.927 1.00 96.44 72 GLY A N 1
ATOM 538 C CA . GLY A 1 72 ? -4.131 1.135 4.240 1.00 96.44 72 GLY A CA 1
ATOM 539 C C . GLY A 1 72 ? -5.642 1.307 4.212 1.00 96.44 72 GLY A C 1
ATOM 540 O O . GLY A 1 72 ? -6.191 2.077 3.425 1.00 96.44 72 GLY A O 1
ATOM 541 N N . ILE A 1 73 ? -6.318 0.619 5.127 1.00 96.62 73 ILE A N 1
ATOM 542 C CA . ILE A 1 73 ? -7.765 0.700 5.313 1.00 96.62 73 ILE A CA 1
ATOM 543 C C . ILE A 1 73 ? -8.115 0.953 6.780 1.00 96.62 73 ILE A C 1
ATOM 545 O O . ILE A 1 73 ? -7.460 0.469 7.704 1.00 96.62 73 ILE A O 1
ATOM 549 N N . SER A 1 74 ? -9.156 1.742 6.992 1.00 95.19 74 SER A N 1
ATOM 550 C CA . SER A 1 74 ? -9.801 1.976 8.282 1.00 95.19 74 SER A CA 1
ATOM 551 C C . SER A 1 74 ? -11.315 1.929 8.086 1.00 95.19 74 SER A C 1
ATOM 553 O O . SER A 1 74 ? -11.792 1.785 6.964 1.00 95.19 74 SER A O 1
ATOM 555 N N . GLU A 1 75 ? -12.081 2.102 9.158 1.00 93.44 75 GLU A N 1
ATOM 556 C CA . GLU A 1 75 ? -13.546 2.158 9.076 1.00 93.44 75 GLU A CA 1
ATOM 557 C C . GLU A 1 75 ? -14.062 3.308 8.198 1.00 93.44 75 GLU A C 1
ATOM 559 O O . GLU A 1 75 ? -15.150 3.213 7.640 1.00 93.44 75 GLU A O 1
ATOM 564 N N . LYS A 1 76 ? -13.292 4.398 8.074 1.00 93.75 76 LYS A N 1
ATOM 565 C CA . LYS A 1 76 ? -13.729 5.631 7.396 1.00 93.75 76 LYS A CA 1
ATOM 566 C C . LYS A 1 76 ? -12.980 5.936 6.105 1.00 93.75 76 LYS A C 1
ATOM 568 O O . LYS A 1 76 ? -13.472 6.702 5.283 1.00 93.75 76 LYS A O 1
ATOM 573 N N . TYR A 1 77 ? -11.782 5.386 5.937 1.00 94.44 77 TYR A N 1
ATOM 574 C CA . TYR A 1 77 ? -10.866 5.791 4.876 1.00 94.44 77 TYR A CA 1
ATOM 575 C C . TYR A 1 77 ? -10.167 4.594 4.241 1.00 94.44 77 TYR A C 1
ATOM 577 O O . TYR A 1 77 ? -9.722 3.681 4.942 1.00 94.44 77 TYR A O 1
ATOM 585 N N . VAL A 1 78 ? -9.984 4.686 2.925 1.00 95.50 78 VAL 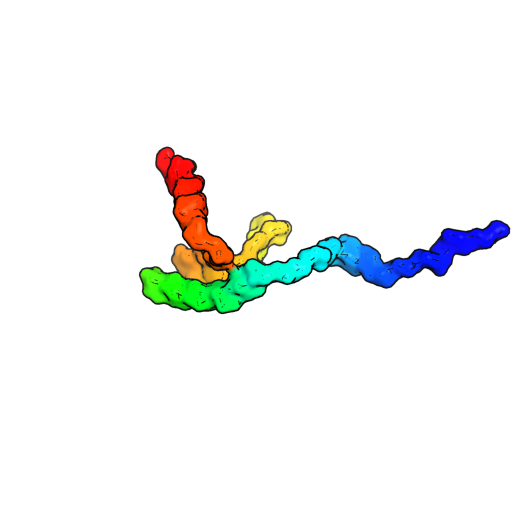A N 1
ATOM 586 C CA . VAL A 1 78 ? -9.072 3.863 2.125 1.00 95.50 78 VAL A CA 1
ATOM 587 C C . VAL A 1 78 ? -7.938 4.772 1.659 1.00 95.50 78 VAL A C 1
ATOM 589 O O . VAL A 1 78 ? -8.193 5.888 1.202 1.00 95.50 78 VAL A O 1
ATOM 592 N N . VAL A 1 79 ? -6.694 4.328 1.809 1.00 95.12 79 VAL A N 1
ATOM 593 C CA . VAL A 1 79 ? -5.502 5.138 1.540 1.00 95.12 79 VAL A CA 1
ATOM 594 C C . VAL A 1 79 ? -4.668 4.494 0.445 1.00 95.12 79 VAL A C 1
ATOM 596 O O . VAL A 1 79 ? -4.341 3.315 0.520 1.00 95.12 79 VAL A O 1
ATOM 599 N N . GLU A 1 80 ? -4.297 5.328 -0.524 1.00 95.56 80 GLU A N 1
ATOM 600 C CA . GLU A 1 80 ? -3.287 5.058 -1.544 1.00 95.56 80 GLU A CA 1
ATOM 601 C C . GLU A 1 80 ? -2.112 6.021 -1.317 1.00 95.56 80 GLU A C 1
ATOM 603 O O . GLU A 1 80 ? -2.257 7.248 -1.379 1.00 95.56 80 GLU A O 1
ATOM 608 N N . ILE A 1 81 ? -0.940 5.472 -1.046 1.00 94.12 81 ILE A N 1
ATOM 609 C CA . ILE A 1 81 ? 0.311 6.157 -0.775 1.00 94.12 81 ILE A CA 1
ATOM 610 C C . ILE A 1 81 ? 1.165 6.140 -2.038 1.00 94.12 81 ILE A C 1
ATOM 612 O O . ILE A 1 81 ? 1.502 5.113 -2.617 1.00 94.12 81 ILE A O 1
ATOM 616 N N . LYS A 1 82 ? 1.611 7.329 -2.442 1.00 91.56 82 LYS A N 1
ATOM 617 C CA . LYS A 1 82 ? 2.650 7.474 -3.461 1.00 91.56 82 LYS A CA 1
ATOM 618 C C . LYS A 1 82 ? 3.870 8.141 -2.854 1.00 91.56 82 LYS A C 1
ATOM 620 O O . LYS A 1 82 ? 3.785 9.226 -2.282 1.00 91.56 82 LYS A O 1
ATOM 625 N N . CYS A 1 83 ? 5.024 7.501 -3.025 1.00 91.69 83 CYS A N 1
ATOM 626 C CA . CYS A 1 83 ? 6.320 8.001 -2.578 1.00 91.69 83 CYS A CA 1
ATOM 627 C C . CYS A 1 83 ? 7.175 8.424 -3.786 1.00 91.69 83 CYS A C 1
ATOM 629 O O . CYS A 1 83 ? 8.123 7.717 -4.136 1.00 91.69 83 CYS A O 1
ATOM 631 N N . PRO A 1 84 ? 6.889 9.567 -4.437 1.00 89.12 84 PRO A N 1
ATOM 632 C CA . PRO A 1 84 ? 7.641 9.999 -5.611 1.00 89.12 84 PRO A CA 1
ATOM 633 C C . PRO A 1 84 ? 9.129 10.207 -5.288 1.00 89.12 84 PRO A C 1
ATOM 635 O O . PRO A 1 84 ? 9.498 10.562 -4.163 1.00 89.12 84 PRO A O 1
ATOM 638 N N . VAL A 1 85 ? 9.990 9.964 -6.282 1.00 85.94 85 VAL A N 1
ATOM 639 C CA . VAL A 1 85 ? 11.450 10.153 -6.173 1.00 85.94 85 VAL A CA 1
ATOM 640 C C . VAL A 1 85 ? 11.825 11.634 -6.288 1.00 85.94 85 VAL A C 1
ATOM 642 O O . VAL A 1 85 ? 12.690 12.111 -5.558 1.00 85.94 85 VAL A O 1
ATOM 645 N N . LYS A 1 86 ? 11.156 12.381 -7.176 1.00 82.19 86 LYS A N 1
ATOM 646 C CA . LYS A 1 86 ? 11.376 13.822 -7.378 1.00 82.19 86 LYS A CA 1
ATOM 647 C C . LYS A 1 86 ? 10.357 14.649 -6.590 1.00 82.19 86 LYS A C 1
ATOM 649 O O . LYS A 1 86 ? 9.215 14.235 -6.411 1.00 82.19 86 LYS A O 1
ATOM 654 N N . LYS A 1 87 ? 10.767 15.847 -6.161 1.00 64.94 87 LYS A N 1
ATOM 655 C CA . LYS A 1 87 ? 9.965 16.787 -5.354 1.00 64.94 87 LYS A CA 1
ATOM 656 C C . LYS A 1 87 ? 8.860 17.530 -6.128 1.00 64.94 87 LYS A C 1
ATOM 658 O O . LYS A 1 87 ? 8.256 18.430 -5.551 1.00 64.94 87 LYS A O 1
ATOM 663 N N . ASP A 1 88 ? 8.542 17.165 -7.373 1.00 57.84 88 ASP A N 1
ATOM 664 C CA . ASP A 1 88 ? 7.479 17.810 -8.172 1.00 57.84 88 ASP A CA 1
ATOM 665 C C . ASP A 1 88 ? 6.059 17.403 -7.724 1.00 57.84 88 ASP A C 1
ATOM 667 O O . ASP A 1 88 ? 5.208 16.946 -8.482 1.00 57.84 88 ASP A O 1
ATOM 671 N N . ILE A 1 89 ? 5.791 17.621 -6.438 1.00 55.03 89 ILE A N 1
ATOM 672 C CA . ILE A 1 89 ? 4.533 17.381 -5.727 1.00 55.03 89 ILE A CA 1
ATOM 673 C C . ILE A 1 89 ? 3.409 18.293 -6.266 1.00 55.03 89 ILE A C 1
ATOM 675 O O . ILE A 1 89 ? 2.233 17.943 -6.180 1.00 55.03 89 ILE A O 1
ATOM 679 N N . LYS A 1 90 ? 3.755 19.435 -6.887 1.00 50.72 90 LYS A N 1
ATOM 680 C CA . LYS A 1 90 ? 2.799 20.450 -7.374 1.00 50.72 90 LYS A CA 1
ATOM 681 C C . LYS A 1 90 ? 1.914 19.993 -8.545 1.00 50.72 90 LYS A C 1
ATOM 683 O O . LYS A 1 90 ? 0.828 20.540 -8.702 1.00 50.72 90 LYS A O 1
ATOM 688 N N . LYS A 1 91 ? 2.320 18.996 -9.344 1.00 51.31 91 LYS A N 1
ATOM 689 C CA . LYS A 1 91 ? 1.497 18.486 -10.463 1.00 51.31 91 LYS A CA 1
ATOM 690 C C . LYS A 1 91 ? 0.513 17.379 -10.057 1.00 51.31 91 LYS A C 1
ATOM 692 O O . LYS A 1 91 ? -0.484 17.195 -10.744 1.00 51.31 91 LYS A O 1
ATOM 697 N N . LEU A 1 92 ? 0.744 16.674 -8.943 1.00 51.88 92 LEU A N 1
ATOM 698 C CA . LEU A 1 92 ? -0.038 15.477 -8.594 1.00 51.88 92 LEU A CA 1
ATOM 699 C C . LEU A 1 92 ? -1.425 15.787 -7.995 1.00 51.88 92 LEU A C 1
ATOM 701 O O . LEU A 1 92 ? -2.360 15.020 -8.193 1.00 51.88 92 LEU A O 1
ATOM 705 N N . TYR A 1 93 ? -1.566 16.905 -7.275 1.00 50.66 93 TYR A N 1
ATOM 706 C CA . TYR A 1 93 ? -2.806 17.255 -6.564 1.00 50.66 93 TYR A CA 1
ATOM 707 C C . TYR A 1 93 ? -3.733 18.198 -7.343 1.00 50.66 93 TYR A C 1
ATOM 709 O O . TYR A 1 93 ? -4.938 18.186 -7.111 1.00 50.66 93 TYR A O 1
ATOM 717 N N . LYS A 1 94 ? -3.206 18.978 -8.297 1.00 38.69 94 LYS A N 1
ATOM 718 C CA . LYS A 1 94 ? -4.006 19.961 -9.047 1.00 38.69 94 LYS A CA 1
ATOM 719 C C . LYS A 1 94 ? -4.971 19.305 -10.050 1.00 38.69 94 LYS A C 1
ATOM 721 O O . LYS A 1 94 ? -6.105 19.737 -10.187 1.00 38.69 94 LYS A O 1
ATOM 726 N N . ALA A 1 95 ? -4.578 18.179 -10.652 1.00 45.75 95 ALA A N 1
ATOM 727 C CA . ALA A 1 95 ? -5.369 17.511 -11.692 1.00 45.75 95 ALA A CA 1
ATOM 728 C C . ALA A 1 95 ? -6.617 16.747 -11.191 1.00 45.75 95 ALA A C 1
ATOM 730 O O . ALA A 1 95 ? -7.497 16.440 -11.993 1.00 45.75 95 ALA A O 1
ATOM 731 N N . LYS A 1 96 ? -6.717 16.422 -9.889 1.00 41.38 96 LYS A N 1
ATOM 732 C CA . LYS A 1 96 ? -7.846 15.641 -9.335 1.00 41.38 96 LYS A CA 1
ATOM 733 C C . LYS A 1 96 ? -8.953 16.479 -8.687 1.00 41.38 96 LYS A C 1
ATOM 735 O O . LYS A 1 96 ? -10.039 15.942 -8.498 1.00 41.38 96 LYS A O 1
ATOM 740 N N . TRP A 1 97 ? -8.703 17.749 -8.353 1.00 42.16 97 TRP A N 1
ATOM 741 C CA . TRP A 1 97 ? -9.701 18.611 -7.698 1.00 42.16 97 TRP A CA 1
ATOM 742 C C . TRP A 1 97 ? -10.413 19.565 -8.670 1.00 42.16 97 TRP A C 1
ATOM 744 O O . TRP A 1 97 ? -11.583 19.860 -8.478 1.00 42.16 97 TRP A O 1
ATOM 754 N N . GLU A 1 98 ? -9.757 19.990 -9.754 1.00 43.69 98 GLU A N 1
ATOM 755 C CA . GLU A 1 98 ? -10.327 20.968 -10.703 1.00 43.69 98 GLU A CA 1
ATOM 756 C C . GLU A 1 98 ? -11.353 20.376 -11.699 1.00 43.69 98 GLU A C 1
ATOM 758 O O . GLU A 1 98 ? -11.945 21.124 -12.462 1.00 43.69 98 GLU A O 1
ATOM 763 N N . ASN A 1 99 ? -11.619 19.061 -11.675 1.00 44.41 99 ASN A N 1
ATOM 764 C CA . ASN A 1 99 ? -12.590 18.390 -12.565 1.00 44.41 99 ASN A CA 1
ATOM 765 C C . ASN A 1 99 ? -13.829 17.832 -11.830 1.00 44.41 99 ASN A C 1
ATOM 767 O O . ASN A 1 99 ? -14.495 16.928 -12.336 1.00 44.41 99 ASN A O 1
ATOM 771 N N . LYS A 1 100 ? -14.113 18.304 -10.609 1.00 44.62 100 LYS A N 1
ATOM 772 C CA . LYS A 1 100 ? -15.282 17.877 -9.813 1.00 44.62 100 LYS A CA 1
ATOM 773 C C . LYS A 1 100 ? -16.009 19.028 -9.095 1.00 44.62 100 LYS A C 1
ATOM 775 O O . LYS A 1 100 ? -16.600 18.800 -8.042 1.00 44.62 100 LYS A O 1
ATOM 780 N N . SER A 1 101 ? -16.000 20.220 -9.688 1.00 37.41 101 SER A N 1
ATOM 781 C CA . SER A 1 101 ? -16.857 21.344 -9.287 1.00 37.41 101 SER A CA 1
ATOM 782 C C . SER A 1 101 ? -17.724 21.785 -10.452 1.00 37.41 101 SER A C 1
ATOM 784 O O . SER A 1 101 ? -17.168 21.853 -11.570 1.00 37.41 101 SER A O 1
#

pLDDT: mean 78.89, std 20.55, range [37.41, 97.5]

Sequence (101 aa):
MTNSATRCSTEGVLVESIFGATSMTETSAMRRGLMLEEKVLKIVGKKYNTMFKKSGLILCKEYPVLGASPDGISEKYVVEIKCPVKKDIKKLYKAKWENKS

Organism: NCBI:txid1586634

Secondary structure (DSSP, 8-state):
---TTTT---TTHHHHHHH-----PPPHHHHHHHHHHHHHHHHHHHHTT-PPBP---EE-SS-TT-EE--SEE-SS-EE-----SSS-GGGTTHHHHTT--

Foldseek 3Di:
DDPPPPPPPCVCVVVCVVVPPPPDDDDPQNVVCVVCLVVVQVVVCVVVVHDWDFFQWDADPVHRVDTDGFSTDGPVDTDDDHDDPDPVPVPPPPVPPVVPD